Protein AF-A0ABD3F9Y2-F1 (afdb_monomer)

InterPro domains:
  IPR037104 Annexin superfamily [G3DSA:1.10.220.10] (3-38)
  IPR037104 Annexin superfamily [SSF47874] (4-39)

Sequence (65 aa):
MQPRVEKLYEKLHGRSLEERIRTDTDANYGDLLVTLLHIPTDGSDDNDCSSNSSSSSGEQPDTAS

Radius of gyration: 19.49 Å; Cα contacts (8 Å, |Δi|>4): 23; chains: 1; bounding box: 34×61×30 Å

Foldseek 3Di:
DDDQPQVVCCVVPVDGPLVVLPVVDDDPVSVVVSVVSPDDDPPDDDDPPPPPPPPDDDDDDDDDD

Solvent-accessible surface area (backbone atoms only — not comparable to full-atom values): 4508 Å² total; per-residue (Å²): 134,84,80,56,66,53,62,55,42,23,72,75,69,77,44,56,48,62,59,50,42,54,74,77,35,67,67,73,60,20,56,50,53,50,53,62,71,66,57,77,64,99,71,82,83,91,76,86,77,80,72,79,79,76,77,81,84,84,78,84,85,86,80,90,134

Secondary structure (DSSP, 8-state):
-PPPHHHHHHHHHSS-HHHHHHHHS-HHHHHHHHHHHT---SS----------------------

Nearest PDB structures (foldseek):
  6twq-assembly1_B  TM=9.488E-01  e=6.577E-01  Homo sapiens
  4hre-assembly2_D  TM=7.709E-01  e=7.051E-01  Mus musculus

Organism: NCBI:txid2107226

pLDDT: mean 79.12, std 17.63, range [47.91, 96.81]

Mean predicted aligned error: 13.42 Å

Structure (mmCIF, N/CA/C/O backbone):
data_AF-A0ABD3F9Y2-F1
#
_entry.id   AF-A0ABD3F9Y2-F1
#
loop_
_atom_site.group_PDB
_atom_site.id
_atom_site.type_symbol
_atom_site.label_atom_id
_atom_site.label_alt_id
_atom_site.label_comp_id
_atom_site.label_asym_id
_atom_site.label_entity_id
_atom_site.label_seq_id
_atom_site.pdbx_PDB_ins_code
_atom_site.Cartn_x
_atom_site.Cartn_y
_atom_site.Cartn_z
_atom_site.o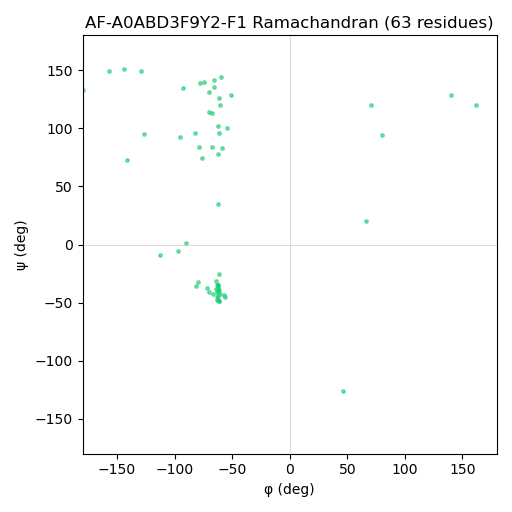ccupancy
_atom_site.B_iso_or_equiv
_atom_site.auth_seq_id
_atom_site.auth_comp_id
_atom_site.auth_asym_id
_atom_site.auth_atom_id
_atom_site.pdbx_PDB_model_num
ATOM 1 N N . MET A 1 1 ? -2.476 10.499 20.780 1.00 58.84 1 MET A N 1
ATOM 2 C CA . MET A 1 1 ? -1.976 9.714 19.636 1.00 58.84 1 MET A CA 1
ATOM 3 C C . MET A 1 1 ? -3.062 9.649 18.579 1.00 58.84 1 MET A C 1
ATOM 5 O O . MET A 1 1 ? -4.183 9.276 18.911 1.00 58.84 1 MET A O 1
ATOM 9 N N . GLN A 1 2 ? -2.783 10.108 17.358 1.00 70.50 2 GLN A N 1
ATOM 10 C CA . GLN A 1 2 ? -3.720 9.934 16.245 1.00 70.50 2 GLN A CA 1
ATOM 11 C C . GLN A 1 2 ? -3.684 8.466 15.790 1.00 70.50 2 GLN A C 1
ATOM 13 O O . GLN A 1 2 ? -2.608 7.869 15.780 1.00 70.50 2 GLN A O 1
ATOM 18 N N . PRO A 1 3 ? -4.832 7.855 15.458 1.00 78.12 3 PRO A N 1
ATOM 19 C CA . PRO A 1 3 ? -4.859 6.485 14.962 1.00 78.12 3 PRO A CA 1
ATOM 20 C C . PRO A 1 3 ? -4.163 6.392 13.598 1.00 78.12 3 PRO A C 1
ATOM 22 O O . PRO A 1 3 ? -4.313 7.279 12.758 1.00 78.12 3 PRO A O 1
ATOM 25 N N . ARG A 1 4 ? -3.428 5.296 13.372 1.00 88.19 4 ARG A N 1
ATOM 26 C CA . ARG A 1 4 ? -2.791 5.012 12.080 1.00 88.19 4 ARG A CA 1
ATOM 27 C C . ARG A 1 4 ? -3.832 4.917 10.966 1.00 88.19 4 ARG A C 1
ATOM 29 O O . ARG A 1 4 ? -4.933 4.399 11.175 1.00 88.19 4 ARG A O 1
ATOM 36 N N . VAL A 1 5 ? -3.460 5.384 9.775 1.00 91.38 5 VAL A N 1
ATOM 37 C CA . VAL A 1 5 ? -4.369 5.443 8.622 1.00 91.38 5 VAL A CA 1
ATOM 38 C C . VAL A 1 5 ? -4.848 4.049 8.200 1.00 91.38 5 VAL A C 1
ATOM 40 O O . VAL A 1 5 ? -6.018 3.891 7.866 1.00 91.38 5 VAL A O 1
ATOM 43 N N . GLU A 1 6 ? -3.994 3.027 8.325 1.00 92.38 6 GLU A N 1
ATOM 44 C CA . GLU A 1 6 ? -4.323 1.619 8.056 1.00 92.38 6 GLU A CA 1
ATOM 45 C C . GLU A 1 6 ? -5.513 1.127 8.898 1.00 92.38 6 GLU A C 1
ATOM 47 O O . GLU A 1 6 ? -6.453 0.542 8.364 1.00 92.38 6 GLU A O 1
ATOM 52 N N . LYS A 1 7 ? -5.540 1.472 10.193 1.00 92.12 7 LYS A N 1
ATOM 53 C CA . LYS A 1 7 ? -6.596 1.066 11.132 1.00 92.12 7 LYS A CA 1
ATOM 54 C C . LYS A 1 7 ? -7.905 1.802 10.864 1.00 92.12 7 LYS A C 1
ATOM 56 O O . LYS A 1 7 ? -8.986 1.233 10.999 1.00 92.12 7 LYS A O 1
ATOM 61 N N . LEU A 1 8 ? -7.823 3.085 10.501 1.00 94.00 8 LEU A N 1
ATOM 62 C CA . LEU A 1 8 ? -9.003 3.865 10.122 1.00 94.00 8 LEU A CA 1
ATOM 63 C C . LEU A 1 8 ? -9.624 3.342 8.826 1.00 94.00 8 LEU A C 1
ATOM 65 O O . LEU A 1 8 ? -10.846 3.217 8.744 1.00 94.00 8 LEU A O 1
ATOM 69 N N . TYR A 1 9 ? -8.784 3.023 7.843 1.00 95.12 9 TYR A N 1
ATOM 70 C CA . TYR A 1 9 ? -9.217 2.468 6.569 1.00 95.12 9 TYR A CA 1
ATOM 71 C C . TYR A 1 9 ? -9.914 1.119 6.762 1.00 95.12 9 TYR A C 1
ATOM 73 O O . TYR A 1 9 ? -11.032 0.934 6.281 1.00 95.12 9 TYR A O 1
ATOM 81 N N . GLU A 1 10 ? -9.306 0.216 7.534 1.00 95.75 10 GLU A N 1
ATOM 82 C CA . GLU A 1 10 ? -9.886 -1.096 7.825 1.00 95.75 10 GLU A CA 1
ATOM 83 C C . GLU A 1 10 ? -11.232 -0.978 8.545 1.00 95.75 10 GLU A C 1
ATOM 85 O O . GLU A 1 10 ? -12.200 -1.629 8.156 1.00 95.75 10 GLU A O 1
ATOM 90 N N . LYS A 1 11 ? -11.351 -0.075 9.524 1.00 95.31 11 LYS A N 1
ATOM 91 C CA . LYS A 1 11 ? -12.626 0.174 10.211 1.00 95.31 11 LYS A CA 1
ATOM 92 C C . LYS A 1 11 ? -13.720 0.692 9.270 1.00 95.31 11 LYS A C 1
ATOM 94 O O . LYS A 1 11 ? -14.890 0.375 9.473 1.00 95.31 11 LYS A O 1
ATOM 99 N N . LEU A 1 12 ? -13.362 1.517 8.286 1.00 96.56 12 LEU A N 1
ATOM 100 C CA . LEU A 1 12 ? -14.321 2.139 7.371 1.00 96.56 12 LEU A CA 1
ATOM 101 C C . LEU A 1 12 ? -14.738 1.206 6.225 1.00 96.56 12 LEU A C 1
ATOM 103 O O . LEU A 1 12 ? -15.889 1.244 5.795 1.00 96.56 12 LEU A O 1
ATOM 107 N N . HIS A 1 13 ? -13.814 0.381 5.731 1.00 95.12 13 HIS A N 1
ATOM 108 C CA . HIS A 1 13 ? -14.010 -0.425 4.522 1.00 95.12 13 HIS A CA 1
ATOM 109 C C . HIS A 1 13 ? -14.071 -1.937 4.776 1.00 95.12 13 HIS A C 1
ATOM 111 O O . HIS A 1 13 ? -14.408 -2.689 3.860 1.00 95.12 13 HIS A O 1
ATOM 117 N N . GLY A 1 14 ? -13.763 -2.391 5.994 1.00 95.62 14 GLY A N 1
ATOM 118 C CA . GLY A 1 14 ? -13.761 -3.805 6.379 1.00 95.62 14 GLY A CA 1
ATOM 119 C C . GLY A 1 14 ? -12.687 -4.638 5.677 1.00 95.62 14 GLY A C 1
ATOM 120 O O . GLY A 1 14 ? -12.851 -5.849 5.551 1.00 95.62 14 GLY A O 1
ATOM 121 N N . ARG A 1 15 ? -11.640 -3.995 5.146 1.00 93.94 15 ARG A N 1
ATOM 122 C CA . ARG A 1 15 ? -10.533 -4.627 4.412 1.00 93.94 15 ARG A CA 1
ATOM 123 C C . ARG A 1 15 ? -9.221 -3.919 4.714 1.00 93.94 15 ARG A C 1
ATOM 125 O O . ARG A 1 15 ? -9.224 -2.713 4.962 1.00 93.94 15 ARG A O 1
ATOM 132 N N . SER A 1 16 ? -8.113 -4.651 4.638 1.00 96.12 16 SER A N 1
ATOM 133 C CA . SER A 1 16 ? -6.783 -4.087 4.870 1.00 96.12 16 SER A CA 1
ATOM 134 C C . SER A 1 16 ? -6.416 -3.074 3.784 1.00 96.12 16 SER A C 1
ATOM 136 O O . SER A 1 16 ? -6.602 -3.316 2.588 1.00 96.12 16 SER A O 1
ATOM 138 N N . LEU A 1 17 ? -5.861 -1.937 4.207 1.00 96.06 17 LEU A N 1
ATOM 139 C CA . LEU A 1 17 ? -5.318 -0.936 3.291 1.00 96.06 17 LEU A CA 1
ATOM 140 C C . LEU A 1 17 ? -4.147 -1.502 2.478 1.00 96.06 17 LEU A C 1
ATOM 142 O O . LEU A 1 17 ? -4.032 -1.227 1.290 1.00 96.06 17 LEU A O 1
ATOM 146 N N . GLU A 1 18 ? -3.305 -2.317 3.107 1.00 95.31 18 GLU A N 1
ATOM 147 C CA . GLU A 1 18 ? -2.163 -2.957 2.459 1.00 95.31 18 GLU A CA 1
ATOM 148 C C . GLU A 1 18 ? -2.607 -3.914 1.348 1.00 95.31 18 GLU A C 1
ATOM 150 O O . GLU A 1 18 ? -2.089 -3.858 0.233 1.00 95.31 18 GLU A O 1
ATOM 155 N N . GLU A 1 19 ? -3.591 -4.770 1.641 1.00 95.56 19 GLU A N 1
ATOM 156 C CA . GLU A 1 19 ? -4.172 -5.676 0.648 1.00 95.56 19 GLU A CA 1
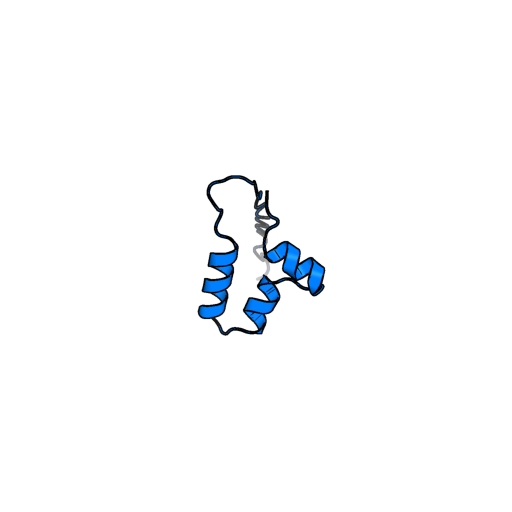ATOM 157 C C . GLU A 1 19 ? -4.697 -4.877 -0.542 1.00 95.56 19 GLU A C 1
ATOM 159 O O . GLU A 1 19 ? -4.381 -5.196 -1.685 1.00 95.56 19 GLU A O 1
ATOM 164 N N . ARG A 1 20 ? -5.412 -3.780 -0.267 1.00 96.81 20 ARG A N 1
ATOM 165 C CA . ARG A 1 20 ? -5.954 -2.924 -1.317 1.00 96.81 20 ARG A CA 1
ATOM 166 C C . ARG A 1 20 ? -4.874 -2.295 -2.189 1.00 96.81 20 ARG A C 1
ATOM 168 O O . ARG A 1 20 ? -5.042 -2.213 -3.402 1.00 96.81 20 ARG A O 1
ATOM 175 N N . ILE A 1 21 ? -3.774 -1.855 -1.583 1.00 96.19 21 ILE A N 1
ATOM 176 C CA . ILE A 1 21 ? -2.633 -1.316 -2.323 1.00 96.19 21 ILE A CA 1
ATOM 177 C C . ILE A 1 21 ? -2.072 -2.397 -3.247 1.00 96.19 21 ILE A C 1
ATOM 179 O O . ILE A 1 21 ? -1.930 -2.137 -4.438 1.00 96.19 21 ILE A O 1
ATOM 183 N N . ARG A 1 22 ? -1.829 -3.618 -2.756 1.00 95.12 22 ARG A N 1
ATOM 184 C CA . ARG A 1 22 ? -1.305 -4.702 -3.605 1.00 95.12 22 ARG A CA 1
ATOM 185 C C . ARG A 1 22 ? -2.258 -5.131 -4.720 1.00 95.12 22 ARG A C 1
ATOM 187 O O . ARG A 1 22 ? -1.784 -5.577 -5.755 1.00 95.12 22 ARG A O 1
ATOM 194 N N . THR A 1 23 ? -3.573 -5.052 -4.516 1.00 96.44 23 THR A N 1
ATOM 195 C CA . THR A 1 23 ? -4.542 -5.443 -5.555 1.00 96.44 23 THR A CA 1
ATOM 196 C C . THR A 1 23 ? -4.750 -4.368 -6.612 1.00 96.44 23 THR A C 1
ATOM 198 O O . THR A 1 23 ? -5.023 -4.704 -7.760 1.00 96.44 23 THR A O 1
ATOM 201 N N . ASP A 1 24 ? -4.654 -3.090 -6.233 1.00 96.56 24 ASP A N 1
ATOM 202 C CA . ASP A 1 24 ? -4.951 -1.959 -7.122 1.00 96.56 24 ASP A CA 1
ATOM 203 C C . ASP A 1 24 ? -3.687 -1.368 -7.771 1.00 96.56 24 ASP A C 1
ATOM 205 O O . ASP A 1 24 ? -3.787 -0.468 -8.608 1.00 96.56 24 ASP A O 1
ATOM 209 N N . THR A 1 25 ? -2.497 -1.843 -7.393 1.00 96.81 25 THR A N 1
ATOM 210 C CA . THR A 1 25 ? -1.220 -1.383 -7.948 1.00 96.81 25 THR A CA 1
ATOM 211 C C . THR A 1 25 ? -0.348 -2.543 -8.399 1.00 96.81 25 THR A C 1
ATOM 213 O O . THR A 1 25 ? -0.380 -3.628 -7.827 1.00 96.81 25 THR A O 1
ATOM 216 N N . ASP A 1 26 ? 0.463 -2.295 -9.423 1.00 93.62 26 ASP A N 1
ATOM 217 C CA . ASP A 1 26 ? 1.315 -3.322 -10.006 1.00 93.62 26 ASP A CA 1
ATOM 218 C C . ASP A 1 26 ? 2.719 -3.342 -9.386 1.00 93.62 26 ASP A C 1
ATOM 220 O O . ASP A 1 26 ? 3.404 -2.316 -9.277 1.00 93.62 26 ASP A O 1
ATOM 224 N N . ALA A 1 27 ? 3.174 -4.559 -9.076 1.00 89.88 27 ALA A N 1
ATOM 225 C CA . ALA A 1 27 ? 4.565 -4.916 -8.803 1.00 89.88 27 ALA A CA 1
ATOM 226 C C . ALA A 1 27 ? 5.283 -3.940 -7.842 1.00 89.88 27 ALA A C 1
ATOM 228 O O . ALA A 1 27 ? 4.806 -3.639 -6.750 1.00 89.88 27 ALA A O 1
ATOM 229 N N . ASN A 1 28 ? 6.434 -3.418 -8.271 1.00 94.31 28 ASN A N 1
ATOM 230 C CA . ASN A 1 28 ? 7.340 -2.613 -7.456 1.00 94.31 28 ASN A CA 1
ATOM 231 C C . ASN A 1 28 ? 6.707 -1.313 -6.930 1.00 94.31 28 ASN A C 1
ATOM 233 O O . ASN A 1 28 ? 7.163 -0.770 -5.924 1.00 94.31 28 ASN A O 1
ATOM 237 N N . TYR A 1 29 ? 5.687 -0.777 -7.610 1.00 95.75 29 TYR A N 1
ATOM 238 C CA . TYR A 1 29 ? 5.000 0.418 -7.123 1.00 95.75 29 TYR A CA 1
ATOM 239 C C . TYR A 1 29 ? 4.166 0.101 -5.876 1.00 95.75 29 TYR A C 1
ATOM 241 O O . TYR A 1 29 ? 4.224 0.855 -4.904 1.00 95.75 29 TYR A O 1
ATOM 249 N N . GLY A 1 30 ? 3.477 -1.043 -5.859 1.00 96.31 30 GLY A N 1
ATOM 250 C CA . GLY A 1 30 ? 2.745 -1.511 -4.683 1.00 96.31 30 GLY A CA 1
ATOM 251 C C . GLY A 1 30 ? 3.664 -1.793 -3.502 1.00 96.31 30 GLY A C 1
ATOM 252 O O . GLY A 1 30 ? 3.413 -1.308 -2.399 1.00 96.31 30 GLY A O 1
ATOM 253 N N . ASP A 1 31 ? 4.780 -2.480 -3.746 1.00 95.00 31 ASP A N 1
ATOM 254 C CA . ASP A 1 31 ? 5.757 -2.800 -2.698 1.00 95.00 31 ASP A CA 1
ATOM 255 C C . ASP A 1 31 ? 6.356 -1.538 -2.058 1.00 95.00 31 ASP A C 1
ATOM 257 O O . ASP A 1 31 ? 6.514 -1.458 -0.834 1.00 95.00 31 ASP A O 1
ATOM 261 N N . LEU A 1 32 ? 6.632 -0.508 -2.867 1.00 95.62 32 LEU A N 1
ATOM 262 C CA . LEU A 1 32 ? 7.096 0.785 -2.369 1.00 95.62 32 LEU A CA 1
ATOM 263 C C . LEU A 1 32 ? 6.052 1.443 -1.459 1.00 95.62 32 LEU A C 1
ATOM 265 O O . LEU A 1 32 ? 6.390 1.896 -0.366 1.00 95.62 32 LEU A O 1
ATOM 269 N N . LEU A 1 33 ? 4.788 1.487 -1.883 1.00 95.94 33 LEU A N 1
ATOM 270 C CA . LEU A 1 33 ? 3.711 2.092 -1.095 1.00 95.94 33 LEU A CA 1
ATOM 271 C C . LEU A 1 33 ? 3.478 1.354 0.229 1.00 95.94 33 LEU A C 1
ATOM 273 O O . LEU A 1 33 ? 3.306 1.999 1.264 1.00 95.94 33 LEU A O 1
ATOM 277 N N . VAL A 1 34 ? 3.530 0.021 0.216 1.00 94.81 34 VAL A N 1
ATOM 278 C CA . VAL A 1 34 ? 3.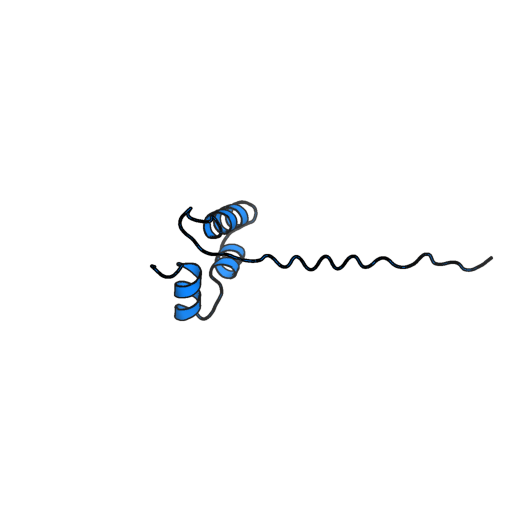439 -0.800 1.434 1.00 94.81 34 VAL A CA 1
ATOM 279 C C . VAL A 1 34 ? 4.629 -0.541 2.361 1.00 94.81 34 VAL A C 1
ATOM 281 O O . VAL A 1 34 ? 4.459 -0.441 3.574 1.00 94.81 34 VAL A O 1
ATOM 284 N N . THR A 1 35 ? 5.830 -0.355 1.811 1.00 93.94 35 THR A N 1
ATOM 285 C CA . THR A 1 35 ? 7.013 -0.003 2.612 1.00 93.94 35 THR A CA 1
ATOM 286 C C . THR A 1 35 ? 6.828 1.341 3.313 1.00 93.94 35 THR A C 1
ATOM 288 O O . THR A 1 35 ? 7.108 1.452 4.505 1.00 93.94 35 THR A O 1
ATOM 291 N N . LEU A 1 36 ? 6.312 2.351 2.602 1.00 93.00 36 LEU A N 1
ATOM 292 C CA . LEU A 1 36 ? 6.033 3.672 3.173 1.00 93.00 36 LEU A CA 1
ATOM 293 C C . LEU A 1 36 ? 4.964 3.625 4.272 1.00 93.00 36 LEU A C 1
ATOM 295 O O . LEU A 1 36 ? 5.059 4.373 5.24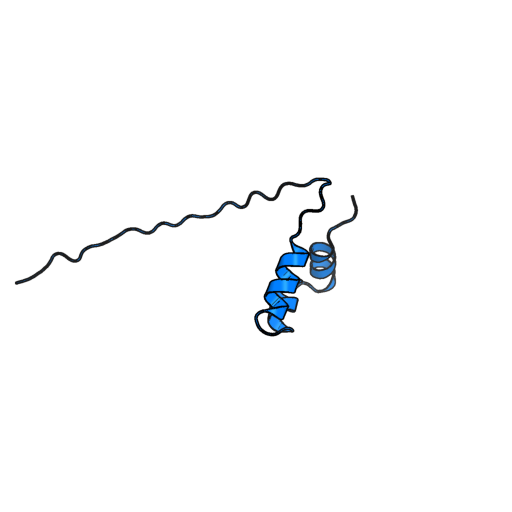4 1.00 93.00 36 LEU A O 1
ATOM 299 N N . LEU A 1 3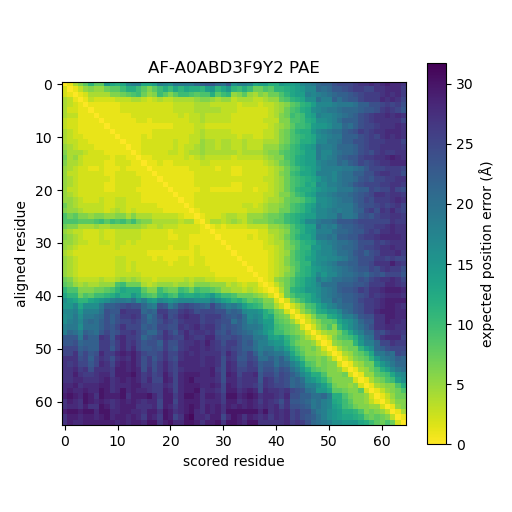7 ? 3.971 2.743 4.134 1.00 92.38 37 LEU A N 1
ATOM 300 C CA . LEU A 1 37 ? 2.909 2.565 5.125 1.00 92.38 37 LEU A CA 1
ATOM 301 C C . LEU A 1 37 ? 3.454 2.084 6.479 1.00 92.38 37 LEU A C 1
ATOM 303 O O . LEU A 1 37 ? 2.964 2.505 7.524 1.00 92.38 37 LEU A O 1
ATOM 307 N N . HIS A 1 38 ? 4.494 1.248 6.465 1.00 89.38 38 HIS A N 1
ATOM 308 C CA . HIS A 1 38 ? 5.078 0.659 7.672 1.00 89.38 38 HIS A CA 1
ATOM 309 C C . HIS A 1 38 ? 6.207 1.466 8.308 1.00 89.38 38 HIS A C 1
ATOM 311 O O . HIS A 1 38 ? 6.757 1.019 9.317 1.00 89.38 38 HIS A O 1
ATOM 317 N N . ILE A 1 39 ? 6.569 2.631 7.761 1.00 85.81 39 ILE A N 1
ATOM 318 C CA . ILE A 1 39 ? 7.654 3.433 8.330 1.00 85.81 39 ILE A CA 1
ATOM 319 C C . ILE A 1 39 ? 7.288 3.811 9.771 1.00 85.81 39 ILE A C 1
ATOM 321 O O . ILE A 1 39 ? 6.274 4.482 9.992 1.00 85.81 39 ILE A O 1
ATOM 325 N N . PRO A 1 40 ? 8.102 3.413 10.767 1.00 73.50 40 PRO A N 1
ATOM 326 C CA . PRO A 1 40 ? 7.904 3.872 12.124 1.00 73.50 40 PRO A CA 1
ATOM 327 C C . PRO A 1 40 ? 8.197 5.372 12.151 1.00 73.50 40 PRO A C 1
ATOM 329 O O . PRO A 1 40 ? 9.325 5.815 11.947 1.00 73.50 40 PRO A O 1
ATOM 332 N N . THR A 1 41 ? 7.170 6.180 12.390 1.00 68.06 41 THR A N 1
ATOM 333 C CA . THR A 1 41 ? 7.381 7.536 12.890 1.00 68.06 41 THR A CA 1
ATOM 334 C C . THR A 1 41 ? 8.079 7.408 14.238 1.00 68.06 41 THR A C 1
ATOM 336 O O . THR A 1 41 ? 7.570 6.691 15.094 1.00 68.06 41 THR A O 1
ATOM 339 N N . ASP A 1 42 ? 9.223 8.078 14.404 1.00 64.44 42 ASP A N 1
ATOM 340 C CA . ASP A 1 42 ? 10.135 8.082 15.571 1.00 64.44 42 ASP A CA 1
ATOM 341 C C . ASP A 1 42 ? 9.503 8.623 16.881 1.00 64.44 42 ASP A C 1
ATOM 343 O O . ASP A 1 42 ? 10.122 9.277 17.708 1.00 64.44 42 ASP A O 1
ATOM 347 N N . GLY A 1 43 ? 8.218 8.367 17.091 1.00 60.16 43 GLY A N 1
ATOM 348 C CA . GLY A 1 43 ? 7.467 8.687 18.289 1.00 60.16 43 GLY A CA 1
ATOM 349 C C . GLY A 1 43 ? 6.501 7.556 18.606 1.00 60.16 43 GLY A C 1
ATOM 350 O O . GLY A 1 43 ? 5.299 7.733 18.437 1.00 60.16 43 GLY A O 1
ATOM 351 N N . SER A 1 44 ? 7.061 6.438 19.076 1.00 63.34 44 SER A N 1
ATOM 352 C CA . SER A 1 44 ? 6.385 5.337 19.781 1.00 63.34 44 SER A CA 1
ATOM 353 C C . SER A 1 44 ? 5.442 4.449 18.955 1.00 63.34 44 SER A C 1
ATOM 355 O O . SER A 1 44 ? 4.453 4.907 18.393 1.00 63.34 44 SER A O 1
ATOM 357 N N . ASP A 1 45 ? 5.750 3.151 18.892 1.00 56.81 45 ASP A N 1
ATOM 358 C CA . ASP A 1 45 ? 4.894 2.057 19.391 1.00 56.81 45 ASP A CA 1
ATOM 359 C C . ASP A 1 45 ? 5.334 0.723 18.762 1.00 56.81 45 ASP A C 1
ATOM 361 O O . ASP A 1 45 ? 5.349 0.546 17.539 1.00 56.81 45 ASP A O 1
ATOM 365 N N . ASP A 1 46 ? 5.717 -0.191 19.650 1.00 60.75 46 ASP A N 1
ATOM 366 C CA . ASP A 1 46 ? 6.230 -1.536 19.423 1.00 60.75 46 ASP A CA 1
ATOM 367 C C . ASP A 1 46 ? 5.342 -2.372 18.487 1.00 60.75 46 ASP A C 1
ATOM 36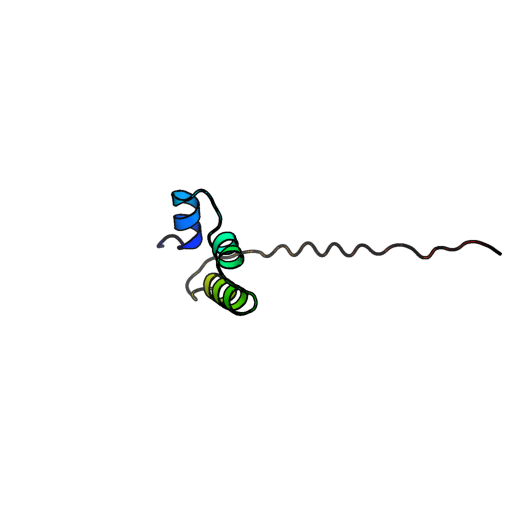9 O O . ASP A 1 46 ? 4.148 -2.547 18.727 1.00 60.75 46 ASP A O 1
ATOM 373 N N . ASN A 1 47 ? 5.937 -2.960 17.450 1.00 57.31 47 ASN A N 1
ATOM 374 C CA . ASN A 1 47 ? 5.368 -4.124 16.777 1.00 57.31 47 ASN A CA 1
ATOM 375 C C . ASN A 1 47 ? 6.433 -5.219 16.750 1.00 57.31 47 ASN A C 1
ATOM 377 O O . ASN A 1 47 ? 7.322 -5.245 15.900 1.00 57.31 47 ASN A O 1
ATOM 381 N N . ASP A 1 48 ? 6.324 -6.089 17.751 1.00 49.34 48 ASP A N 1
ATOM 382 C CA . ASP A 1 48 ? 6.989 -7.378 17.857 1.00 49.34 48 ASP A CA 1
ATOM 383 C C . ASP A 1 48 ? 6.680 -8.210 16.605 1.00 49.34 48 ASP A C 1
ATOM 385 O O . ASP A 1 48 ? 5.602 -8.785 16.452 1.00 49.34 48 ASP A O 1
ATOM 389 N N . CYS A 1 49 ? 7.623 -8.242 15.664 1.00 59.53 49 CYS A N 1
ATOM 390 C CA . CYS A 1 49 ? 7.590 -9.203 14.576 1.00 59.53 49 CYS A CA 1
ATOM 391 C C . CYS A 1 49 ? 8.100 -10.532 15.131 1.00 59.53 49 CYS A C 1
ATOM 393 O O . CYS A 1 49 ? 9.280 -10.871 15.000 1.00 59.53 49 CYS A O 1
ATOM 395 N N . SER A 1 50 ? 7.192 -11.284 15.754 1.00 47.91 50 SER A N 1
ATOM 396 C CA . SER A 1 50 ? 7.331 -12.724 15.940 1.00 47.91 50 SER A CA 1
ATOM 397 C C . SER A 1 50 ? 7.460 -13.378 14.561 1.00 47.91 50 SER A C 1
ATOM 399 O O . SER A 1 50 ? 6.496 -13.851 13.960 1.00 47.91 50 SER A O 1
ATOM 401 N N . SER A 1 51 ? 8.686 -13.369 14.041 1.00 51.34 51 SER A N 1
ATOM 402 C CA . SER A 1 51 ? 9.104 -14.195 12.923 1.00 51.34 51 SER A CA 1
ATOM 403 C C . SER A 1 51 ? 8.972 -15.639 13.382 1.00 51.34 51 SER A C 1
ATOM 405 O O . SER A 1 51 ? 9.813 -16.144 14.126 1.00 51.34 51 SER A O 1
ATOM 407 N N . ASN A 1 52 ? 7.906 -16.314 12.959 1.00 53.88 52 ASN A N 1
ATOM 408 C CA . ASN A 1 52 ? 7.876 -17.765 12.992 1.00 53.88 52 ASN A CA 1
ATOM 409 C C . ASN A 1 52 ? 8.895 -18.282 11.964 1.00 53.88 52 ASN A C 1
ATOM 411 O O . ASN A 1 52 ? 8.582 -18.631 10.830 1.00 53.88 52 ASN A O 1
ATOM 415 N N . SER A 1 53 ? 10.155 -18.364 12.378 1.00 56.62 53 SER A N 1
ATOM 416 C CA . SER A 1 53 ? 11.141 -19.231 11.748 1.00 56.62 53 SER A CA 1
ATOM 417 C C . SER A 1 53 ? 10.681 -20.683 11.910 1.00 56.62 53 SER A C 1
ATOM 419 O O . SER A 1 53 ? 11.166 -21.436 12.750 1.00 56.62 53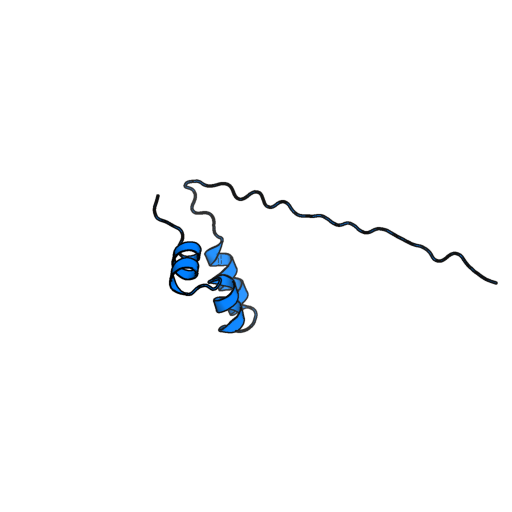 SER A O 1
ATOM 421 N N . SER A 1 54 ? 9.713 -21.102 11.093 1.00 50.84 54 SER A N 1
ATOM 422 C CA . SER A 1 54 ? 9.466 -22.517 10.839 1.00 50.84 54 SER 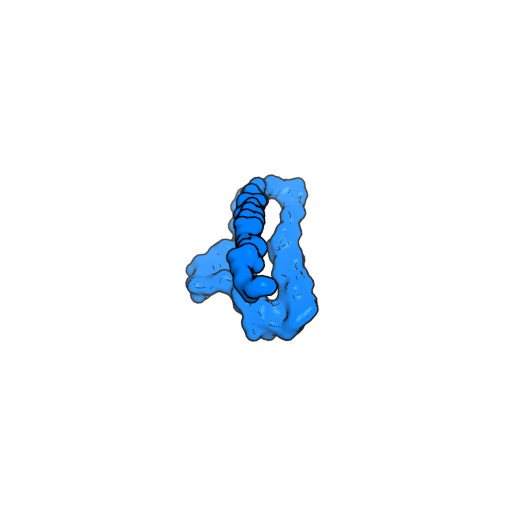A CA 1
ATOM 423 C C . SER A 1 54 ? 10.552 -23.014 9.889 1.00 50.84 54 SER A C 1
ATOM 425 O O . SER A 1 54 ? 10.356 -23.237 8.699 1.00 50.84 54 SER A O 1
ATOM 427 N N . SER A 1 55 ? 11.745 -23.169 10.459 1.00 55.28 55 SER A N 1
ATOM 428 C CA . SER A 1 55 ? 12.757 -24.084 9.961 1.00 55.28 55 SER A CA 1
ATOM 429 C C . SER A 1 55 ? 12.164 -25.492 10.032 1.00 55.28 55 SER A C 1
ATOM 431 O O . SER A 1 55 ? 12.171 -26.113 11.093 1.00 55.28 55 SER A O 1
ATOM 433 N N . SER A 1 56 ? 11.610 -25.997 8.931 1.00 53.41 56 SER A N 1
ATOM 434 C CA . SER A 1 56 ? 11.329 -27.427 8.796 1.00 53.41 56 SER A CA 1
ATOM 435 C C . SER A 1 56 ? 12.501 -28.074 8.068 1.00 53.41 56 SER A C 1
ATOM 437 O O . SER A 1 56 ? 12.595 -28.071 6.844 1.00 53.41 56 SER A O 1
ATOM 439 N N . SER A 1 57 ? 13.437 -28.561 8.880 1.00 62.06 57 SER A N 1
ATOM 440 C CA . SER A 1 57 ? 14.426 -29.568 8.511 1.00 62.06 57 SER A CA 1
ATOM 441 C C . SER A 1 57 ? 13.764 -30.952 8.521 1.00 62.06 57 SER A C 1
ATOM 443 O O . SER A 1 57 ? 13.030 -31.259 9.458 1.00 62.06 57 SER A O 1
ATOM 445 N N . GLY A 1 58 ? 14.082 -31.788 7.529 1.00 54.62 58 GLY A N 1
ATOM 446 C CA . GLY A 1 58 ? 13.714 -33.211 7.426 1.00 54.62 58 GLY A CA 1
ATOM 447 C C . GLY A 1 58 ? 13.332 -33.549 5.979 1.00 54.62 58 GLY A C 1
ATOM 448 O O . GLY A 1 58 ? 12.572 -32.810 5.375 1.00 54.62 58 GLY A O 1
ATOM 449 N N . GLU A 1 59 ? 13.842 -34.566 5.291 1.00 53.78 59 GLU A N 1
ATOM 450 C CA . GLU A 1 59 ? 14.562 -35.785 5.662 1.00 53.78 59 GLU A CA 1
ATOM 451 C C . GLU A 1 59 ? 15.376 -36.256 4.439 1.00 53.78 59 GLU A C 1
ATOM 453 O O . GLU A 1 59 ? 14.980 -36.040 3.291 1.00 53.78 59 GLU A O 1
ATOM 458 N N . GLN A 1 60 ? 16.518 -36.908 4.681 1.00 62.12 60 GLN A N 1
ATOM 459 C CA . GLN A 1 60 ? 17.186 -37.738 3.677 1.00 62.12 60 GLN A CA 1
ATOM 460 C C . GLN A 1 60 ? 16.340 -38.998 3.440 1.00 62.12 60 GLN A C 1
ATOM 462 O O . GLN A 1 60 ? 16.000 -39.668 4.413 1.00 62.12 60 GLN A O 1
ATOM 467 N N . PRO A 1 61 ? 16.037 -39.385 2.191 1.00 68.31 61 PRO A N 1
ATOM 468 C CA . PRO A 1 61 ? 15.572 -40.732 1.925 1.00 68.31 61 PRO A CA 1
ATOM 469 C C . PRO A 1 61 ? 16.784 -41.663 1.822 1.00 68.31 61 PRO A C 1
ATOM 471 O O . PRO A 1 61 ? 17.397 -41.805 0.762 1.00 68.31 61 PRO A O 1
ATOM 474 N N . ASP A 1 62 ? 17.114 -42.328 2.925 1.00 66.81 62 ASP A N 1
ATOM 475 C CA . ASP A 1 62 ? 17.786 -43.619 2.844 1.00 66.81 62 ASP A CA 1
ATOM 476 C C . ASP A 1 62 ? 16.748 -44.608 2.304 1.00 66.81 62 ASP A C 1
ATOM 478 O O . ASP A 1 62 ? 15.745 -44.848 2.973 1.00 66.81 62 ASP A O 1
ATOM 482 N N . THR A 1 63 ? 16.929 -45.156 1.097 1.00 69.88 63 THR A N 1
ATOM 483 C CA . THR A 1 63 ? 16.567 -46.554 0.771 1.00 69.88 63 THR A CA 1
ATOM 484 C C . THR A 1 63 ? 16.877 -46.960 -0.679 1.00 69.88 63 THR A C 1
ATOM 486 O O . THR A 1 63 ? 16.464 -46.314 -1.635 1.00 69.88 63 THR A O 1
ATOM 489 N N . ALA A 1 64 ? 17.499 -48.144 -0.772 1.00 62.16 64 ALA A N 1
ATOM 490 C CA . ALA A 1 64 ? 17.406 -49.171 -1.821 1.00 62.16 64 ALA A CA 1
ATOM 491 C C . ALA A 1 64 ? 18.201 -49.022 -3.139 1.00 62.16 64 ALA A C 1
ATOM 493 O O . ALA A 1 64 ? 17.666 -48.586 -4.156 1.00 62.16 64 ALA A O 1
ATOM 494 N N . SER A 1 65 ? 19.398 -49.621 -3.201 1.00 60.84 65 SER A N 1
ATOM 495 C CA . SER A 1 65 ? 19.636 -50.990 -3.737 1.00 60.84 65 SER A CA 1
ATOM 496 C C . SER A 1 65 ? 21.124 -51.316 -3.803 1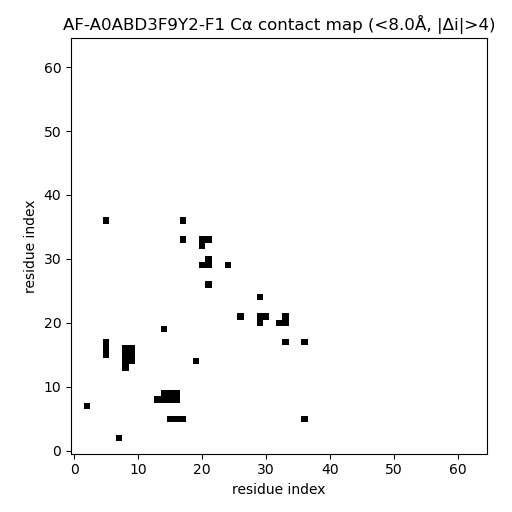.00 60.84 65 SER A C 1
ATOM 498 O O . SER A 1 65 ? 21.891 -50.453 -4.281 1.00 60.84 65 SER A O 1
#